Protein AF-A0A1I1XQP8-F1 (afdb_monomer_lite)

Foldseek 3Di:
DDPPDDPVNVVVVCVVVVVDDDPPDPPPDPDDDDDDDDDDPVRLVVLVVVCVVVVHDSVVSVVVVVVVVVVVVCVVPVPPDDPDDPDD

Organism: NCBI:txid32040

pLDDT: mean 83.36, std 15.64, range [39.25, 98.19]

Structure (mmCIF, N/CA/C/O backbone):
data_AF-A0A1I1XQP8-F1
#
_entry.id   AF-A0A1I1XQP8-F1
#
loop_
_atom_site.group_PDB
_atom_site.id
_atom_site.type_symbol
_atom_site.label_atom_id
_atom_site.label_alt_id
_atom_site.label_comp_id
_atom_site.label_asym_id
_atom_site.label_entity_id
_atom_site.label_seq_id
_atom_site.pdbx_PDB_ins_code
_atom_site.Cartn_x
_atom_site.Cartn_y
_atom_site.Cartn_z
_atom_site.occupancy
_atom_site.B_iso_or_equiv
_atom_site.auth_seq_id
_atom_site.auth_comp_id
_atom_site.auth_asym_id
_atom_site.auth_atom_id
_atom_site.pdbx_PDB_model_num
ATOM 1 N N . MET A 1 1 ? 44.168 -12.306 -42.172 1.00 39.25 1 MET A N 1
ATOM 2 C CA . MET A 1 1 ? 43.771 -11.518 -40.985 1.00 39.25 1 MET A CA 1
ATOM 3 C C . MET A 1 1 ? 42.365 -11.000 -41.243 1.00 39.25 1 MET A C 1
ATOM 5 O O . MET A 1 1 ? 42.209 -10.168 -42.125 1.00 39.25 1 MET A O 1
ATOM 9 N N . ALA A 1 2 ? 41.337 -11.565 -40.606 1.00 48.31 2 ALA A N 1
ATOM 10 C CA . ALA A 1 2 ? 39.958 -11.125 -40.818 1.00 48.31 2 ALA A CA 1
ATOM 11 C C . ALA A 1 2 ? 39.682 -9.912 -39.920 1.00 48.31 2 ALA A C 1
ATOM 13 O O . ALA A 1 2 ? 39.660 -10.031 -38.698 1.00 48.31 2 ALA A O 1
ATOM 14 N N . THR A 1 3 ? 39.523 -8.737 -40.523 1.00 55.28 3 THR A N 1
ATOM 15 C CA . THR A 1 3 ? 39.046 -7.525 -39.855 1.00 55.28 3 THR A CA 1
ATOM 16 C C . THR A 1 3 ? 37.589 -7.739 -39.451 1.00 55.28 3 THR A C 1
ATOM 18 O O . THR A 1 3 ? 36.673 -7.582 -40.255 1.00 55.28 3 THR A O 1
ATOM 21 N N . GLY A 1 4 ? 37.367 -8.156 -38.204 1.00 60.03 4 GLY A N 1
ATOM 22 C CA . GLY A 1 4 ? 36.025 -8.246 -37.638 1.00 60.03 4 GLY A CA 1
ATOM 23 C C . GLY A 1 4 ? 35.386 -6.861 -37.638 1.00 60.03 4 GLY A C 1
ATOM 24 O O . GLY A 1 4 ? 35.895 -5.943 -36.995 1.00 60.03 4 GLY A O 1
ATOM 25 N N . GLN A 1 5 ? 34.300 -6.685 -38.391 1.00 69.38 5 GLN A N 1
ATOM 26 C CA . GLN A 1 5 ? 33.524 -5.450 -38.342 1.00 69.38 5 GLN A CA 1
ATOM 27 C C . GLN A 1 5 ? 32.980 -5.272 -36.922 1.00 69.38 5 GLN A C 1
ATOM 29 O O . GLN A 1 5 ? 32.456 -6.215 -36.328 1.00 69.38 5 GLN A O 1
ATOM 34 N N . SER A 1 6 ? 33.125 -4.071 -36.359 1.00 86.31 6 SER A N 1
ATOM 35 C CA . SER A 1 6 ? 32.587 -3.782 -35.032 1.00 86.31 6 SER A CA 1
ATOM 36 C C . SER A 1 6 ? 31.067 -3.969 -35.027 1.00 86.31 6 SER A C 1
ATOM 38 O O . SER A 1 6 ? 30.395 -3.746 -36.036 1.00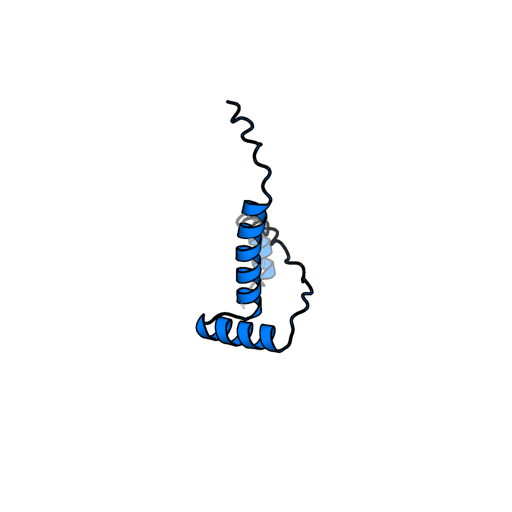 86.31 6 SER A O 1
ATOM 40 N N . PHE A 1 7 ? 30.501 -4.337 -33.876 1.00 84.00 7 PHE A N 1
ATOM 41 C CA . PHE A 1 7 ? 29.050 -4.481 -33.726 1.00 84.00 7 PHE A CA 1
ATOM 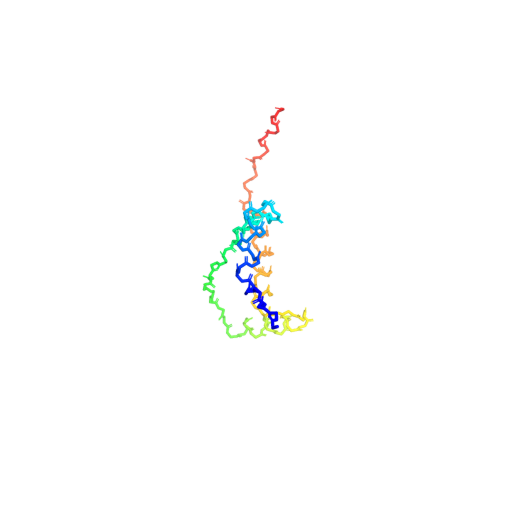42 C C . PHE A 1 7 ? 28.298 -3.217 -34.183 1.00 84.00 7 PHE A C 1
ATOM 44 O O . PHE A 1 7 ? 27.269 -3.306 -34.844 1.00 84.00 7 PHE A O 1
ATOM 51 N N . GLN A 1 8 ? 28.861 -2.029 -33.931 1.00 86.25 8 GLN A N 1
ATOM 52 C CA . GLN A 1 8 ? 28.307 -0.763 -34.418 1.00 86.25 8 GLN A CA 1
ATOM 53 C C . GLN A 1 8 ? 28.303 -0.656 -35.950 1.00 86.25 8 GLN A C 1
ATOM 55 O O . GLN A 1 8 ? 27.314 -0.190 -36.514 1.00 86.25 8 GLN A O 1
ATOM 60 N N . ALA A 1 9 ? 29.365 -1.103 -36.629 1.00 86.88 9 ALA A N 1
ATOM 61 C CA . ALA A 1 9 ? 29.426 -1.112 -38.091 1.00 86.88 9 ALA A CA 1
ATOM 62 C C . ALA A 1 9 ? 28.375 -2.060 -38.689 1.00 86.88 9 ALA A C 1
ATOM 64 O O . ALA A 1 9 ? 27.689 -1.696 -39.645 1.00 86.88 9 ALA A O 1
ATOM 65 N N . LEU A 1 10 ? 28.178 -3.225 -38.067 1.00 87.12 10 LEU A N 1
ATOM 66 C CA . LEU A 1 10 ? 27.146 -4.183 -38.461 1.00 87.12 10 LEU A CA 1
ATOM 67 C C . LEU A 1 10 ? 25.733 -3.612 -38.264 1.00 87.12 10 LEU A C 1
ATOM 69 O O . LEU A 1 10 ? 24.896 -3.707 -39.161 1.00 87.12 10 LEU A O 1
ATOM 73 N N . VAL A 1 11 ? 25.461 -2.979 -37.119 1.00 86.62 11 VAL A N 1
ATOM 74 C CA . VAL A 1 11 ? 24.163 -2.344 -36.834 1.00 86.62 11 VAL A CA 1
ATOM 75 C C . VAL A 1 11 ? 23.894 -1.186 -37.799 1.00 86.62 11 VAL A C 1
ATOM 77 O O . VAL A 1 11 ? 22.782 -1.060 -38.306 1.00 86.62 11 VAL A O 1
ATOM 80 N N . ALA A 1 12 ? 24.902 -0.367 -38.112 1.00 84.88 12 ALA A N 1
ATOM 81 C CA . ALA A 1 12 ? 24.764 0.733 -39.064 1.00 84.88 12 ALA A CA 1
ATOM 82 C C . ALA A 1 12 ? 24.478 0.236 -40.492 1.00 84.88 12 ALA A C 1
ATOM 84 O O . ALA A 1 12 ? 23.614 0.795 -41.171 1.00 84.88 12 ALA A O 1
ATOM 85 N N . ALA A 1 13 ? 25.158 -0.827 -40.932 1.00 87.00 13 ALA A N 1
ATOM 86 C CA . ALA A 1 13 ? 24.915 -1.455 -42.228 1.00 87.00 13 ALA A CA 1
ATOM 87 C C . ALA A 1 13 ? 23.494 -2.036 -42.319 1.00 87.00 13 ALA A C 1
ATOM 89 O O . ALA A 1 13 ? 22.781 -1.762 -43.283 1.00 87.00 13 ALA A O 1
ATOM 90 N N . ASN A 1 14 ? 23.042 -2.753 -41.286 1.00 87.12 14 ASN A N 1
ATOM 91 C CA . ASN A 1 14 ? 21.695 -3.329 -41.253 1.00 87.12 14 ASN A CA 1
ATOM 92 C C . ASN A 1 14 ? 20.593 -2.265 -41.148 1.00 87.12 14 ASN A C 1
ATOM 94 O O . ASN A 1 14 ? 19.541 -2.419 -41.764 1.00 87.12 14 ASN A O 1
ATOM 98 N N . ARG A 1 15 ? 20.845 -1.149 -40.448 1.00 83.50 15 ARG A N 1
ATOM 99 C CA . ARG A 1 15 ? 19.923 -0.003 -40.423 1.00 83.50 15 ARG A CA 1
ATOM 100 C C . ARG A 1 15 ? 19.771 0.632 -41.807 1.00 83.50 15 ARG A C 1
ATOM 102 O O . ARG A 1 15 ? 18.659 0.953 -42.199 1.00 83.50 15 ARG A O 1
ATOM 109 N N . ARG A 1 16 ? 20.874 0.794 -42.553 1.00 83.38 16 ARG A N 1
ATOM 110 C CA . ARG A 1 16 ? 20.855 1.321 -43.935 1.00 83.38 16 ARG A CA 1
ATOM 111 C C . ARG A 1 16 ? 20.164 0.377 -44.915 1.00 83.38 16 ARG A C 1
ATOM 113 O O . ARG A 1 16 ? 19.515 0.851 -45.836 1.00 83.38 16 ARG A O 1
ATOM 120 N N . ALA A 1 17 ? 20.300 -0.930 -44.706 1.00 87.06 17 ALA A N 1
ATOM 121 C CA . ALA A 1 17 ? 19.634 -1.952 -45.507 1.00 87.06 17 ALA A CA 1
ATOM 122 C C . ALA A 1 17 ? 18.126 -2.078 -45.212 1.00 87.06 17 ALA A C 1
ATOM 124 O O . ALA A 1 17 ? 17.451 -2.846 -45.885 1.00 87.06 17 ALA A O 1
ATOM 125 N N . GLY A 1 18 ? 17.594 -1.352 -44.218 1.00 82.25 18 GLY A N 1
ATOM 126 C CA . GLY A 1 18 ? 16.184 -1.440 -43.827 1.00 82.25 18 GLY A CA 1
ATOM 127 C C . GLY A 1 18 ? 15.825 -2.721 -43.068 1.00 82.25 18 GLY A C 1
ATOM 128 O O . GLY A 1 18 ? 14.652 -2.988 -42.853 1.00 82.25 18 GLY A O 1
ATOM 129 N N . ASN A 1 19 ? 16.820 -3.496 -42.627 1.00 84.50 19 ASN A N 1
ATOM 130 C CA . ASN A 1 19 ? 16.623 -4.773 -41.930 1.00 84.50 19 ASN A CA 1
ATOM 131 C C . ASN A 1 19 ? 16.350 -4.608 -40.425 1.00 84.50 19 ASN A C 1
ATOM 133 O O . ASN A 1 19 ? 16.210 -5.600 -39.712 1.00 84.50 19 ASN A O 1
ATOM 137 N N . LEU A 1 20 ? 16.364 -3.373 -39.914 1.00 81.62 20 LEU A N 1
ATOM 138 C CA . LEU A 1 20 ? 16.096 -3.076 -38.511 1.00 81.62 20 LEU A CA 1
ATOM 139 C C . LEU A 1 20 ? 14.772 -2.334 -38.399 1.00 81.62 20 LEU A C 1
ATOM 141 O O . LEU A 1 20 ? 14.656 -1.201 -38.866 1.00 81.62 20 LEU A O 1
ATOM 145 N N . GLU A 1 21 ? 13.820 -2.966 -37.723 1.00 79.62 21 GLU A N 1
ATOM 146 C CA . GLU A 1 21 ? 12.574 -2.328 -37.316 1.00 79.62 21 GLU A CA 1
ATOM 147 C C . GLU A 1 21 ? 12.864 -1.080 -36.462 1.00 79.62 21 GLU A C 1
ATOM 149 O O . GLU A 1 21 ? 13.809 -1.077 -35.654 1.00 79.62 21 GLU A O 1
ATOM 154 N N . PRO A 1 22 ? 12.073 -0.002 -36.615 1.00 72.75 22 PRO A N 1
ATOM 155 C CA . PRO A 1 22 ? 12.154 1.131 -35.713 1.00 72.75 22 PRO A CA 1
ATOM 156 C C . PRO A 1 22 ? 11.898 0.659 -34.273 1.00 72.75 22 PRO A C 1
ATOM 158 O O . PRO A 1 22 ? 11.093 -0.248 -34.047 1.00 72.75 22 PRO A O 1
ATOM 161 N N . PRO A 1 23 ? 12.584 1.249 -33.277 1.00 71.56 23 PRO A N 1
ATOM 162 C CA . PRO A 1 23 ? 12.362 0.877 -31.890 1.00 71.56 23 PRO A CA 1
ATOM 163 C C . PRO A 1 23 ? 10.885 1.084 -31.561 1.00 71.56 23 PRO A C 1
ATOM 165 O O . PRO A 1 23 ? 10.354 2.179 -31.756 1.00 71.56 23 PRO A O 1
ATOM 168 N N . ALA A 1 24 ? 10.232 0.023 -31.080 1.00 76.50 24 ALA A N 1
ATOM 169 C CA . ALA A 1 24 ? 8.854 0.098 -30.624 1.00 76.50 24 ALA A CA 1
ATOM 170 C C . ALA A 1 24 ? 8.713 1.275 -29.651 1.00 76.50 24 ALA A C 1
ATOM 172 O O . ALA A 1 24 ? 9.540 1.446 -28.746 1.00 76.50 24 ALA A O 1
ATOM 173 N N . ALA A 1 25 ? 7.688 2.103 -29.869 1.00 73.50 25 ALA A N 1
ATOM 174 C CA . ALA A 1 25 ? 7.388 3.215 -28.984 1.00 73.50 25 ALA A CA 1
ATOM 175 C C . ALA A 1 25 ? 7.262 2.671 -27.557 1.00 73.50 25 ALA A C 1
ATOM 177 O O . ALA A 1 25 ? 6.455 1.781 -27.291 1.00 73.50 25 ALA A O 1
ATOM 178 N N . GLN A 1 26 ? 8.103 3.166 -26.650 1.00 70.06 26 GLN A N 1
ATOM 179 C CA . GLN A 1 26 ? 8.020 2.774 -25.252 1.00 70.06 26 GLN A CA 1
ATOM 180 C C . GLN A 1 26 ? 6.671 3.251 -24.719 1.00 70.06 26 GLN A C 1
ATOM 182 O O . GLN A 1 26 ? 6.411 4.455 -24.682 1.00 70.06 26 GLN A O 1
ATOM 187 N N . GLU A 1 27 ? 5.808 2.313 -24.320 1.00 69.00 27 GLU A N 1
ATOM 188 C CA . GLU A 1 27 ? 4.584 2.652 -23.603 1.00 69.00 27 GLU A CA 1
ATOM 189 C C . GLU A 1 27 ? 4.945 3.542 -22.414 1.00 69.00 27 GLU A C 1
ATOM 191 O O . GLU A 1 27 ? 5.797 3.193 -21.587 1.00 69.00 27 GLU A O 1
ATOM 196 N N . GLN A 1 28 ? 4.303 4.708 -22.337 1.00 70.44 28 GLN A N 1
ATOM 197 C CA . GLN A 1 28 ? 4.448 5.605 -21.200 1.00 70.44 28 GLN A CA 1
ATOM 198 C C . GLN A 1 28 ? 3.888 4.900 -19.968 1.00 70.44 28 GLN A C 1
ATOM 200 O O . GLN A 1 28 ? 2.685 4.913 -19.698 1.00 70.44 28 GLN A O 1
ATOM 205 N N . ARG A 1 29 ? 4.771 4.248 -19.211 1.00 73.31 29 ARG A N 1
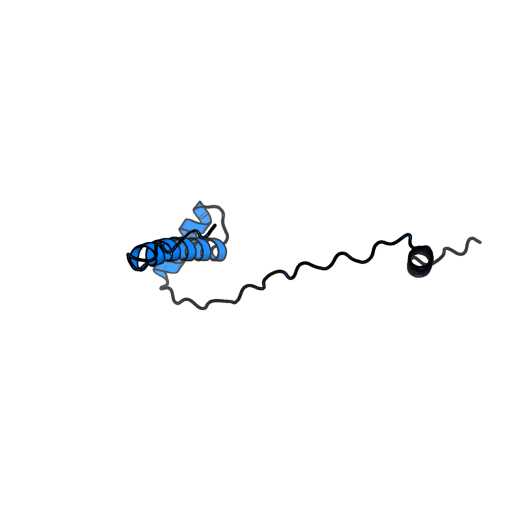ATOM 206 C CA . ARG A 1 29 ? 4.417 3.665 -17.922 1.00 73.31 29 ARG A CA 1
ATOM 207 C C . ARG A 1 29 ? 3.939 4.802 -17.031 1.00 73.31 29 ARG A C 1
ATOM 209 O O . ARG A 1 29 ? 4.693 5.730 -16.755 1.00 73.31 29 ARG A O 1
ATOM 216 N N . LYS A 1 30 ? 2.683 4.738 -16.585 1.00 79.12 30 LYS A N 1
ATOM 217 C CA . LYS A 1 30 ? 2.153 5.696 -15.611 1.00 79.12 30 LYS A CA 1
ATOM 218 C C . LYS A 1 30 ? 3.000 5.630 -14.343 1.00 79.12 30 LYS A C 1
ATOM 220 O O . LYS A 1 30 ? 2.962 4.637 -13.618 1.00 79.12 30 LYS A O 1
ATOM 225 N N . THR A 1 31 ? 3.748 6.694 -14.081 1.00 85.19 31 THR A N 1
ATOM 226 C CA . THR A 1 31 ? 4.515 6.843 -12.847 1.00 85.19 31 THR A CA 1
ATOM 227 C C . THR A 1 31 ? 3.552 7.008 -11.677 1.00 85.19 31 THR A C 1
ATOM 229 O O . THR A 1 31 ? 2.672 7.869 -11.700 1.00 85.19 31 THR A O 1
ATOM 232 N N . MET A 1 32 ? 3.696 6.167 -10.655 1.00 87.31 32 MET A N 1
ATOM 233 C CA . MET A 1 32 ? 2.917 6.293 -9.425 1.00 87.31 32 MET A CA 1
ATOM 234 C C . MET A 1 32 ? 3.466 7.439 -8.570 1.00 87.31 32 MET A C 1
ATOM 236 O O . MET A 1 32 ? 4.677 7.570 -8.411 1.00 87.31 32 MET A O 1
ATOM 240 N N . ILE A 1 33 ? 2.569 8.248 -8.005 1.00 90.56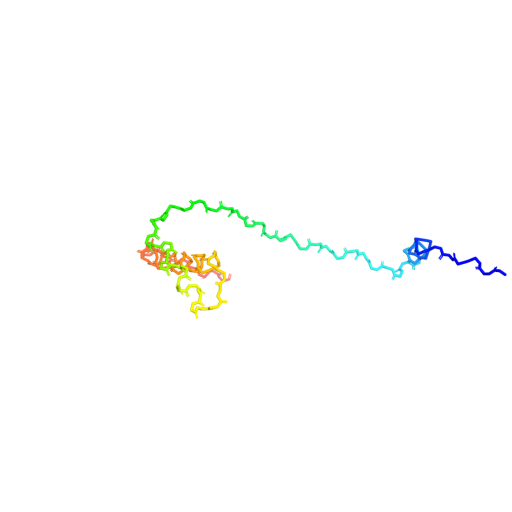 33 ILE A N 1
ATOM 241 C CA . ILE A 1 33 ?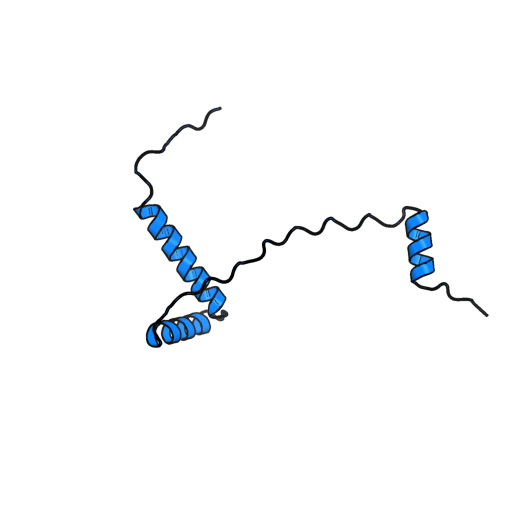 2.918 9.324 -7.070 1.00 90.56 33 ILE A CA 1
ATOM 242 C C . ILE A 1 33 ? 2.893 8.761 -5.647 1.00 90.56 33 ILE A C 1
ATOM 244 O O . ILE A 1 33 ? 1.977 8.018 -5.286 1.00 90.56 33 ILE A O 1
ATOM 248 N N . LEU A 1 34 ? 3.895 9.113 -4.839 1.00 89.12 34 LEU A N 1
ATOM 249 C CA . LEU A 1 34 ? 3.937 8.753 -3.425 1.00 89.12 34 LEU A CA 1
ATOM 250 C C . LEU A 1 34 ? 2.815 9.476 -2.668 1.00 89.12 34 LEU A C 1
ATOM 252 O O . LEU A 1 34 ? 2.749 10.703 -2.671 1.00 89.12 34 LEU A O 1
ATOM 256 N N . ALA A 1 35 ? 1.968 8.713 -1.982 1.00 84.56 35 ALA A N 1
ATOM 257 C CA . ALA A 1 35 ? 0.978 9.249 -1.058 1.00 84.56 35 ALA A CA 1
ATOM 258 C C . ALA A 1 35 ? 1.493 9.113 0.382 1.00 84.56 35 ALA A C 1
ATOM 260 O O . ALA A 1 35 ? 1.785 8.006 0.835 1.00 84.56 35 ALA A O 1
ATOM 261 N N . GLY A 1 36 ? 1.604 10.230 1.104 1.00 86.81 36 GLY A N 1
ATOM 262 C CA . GLY A 1 36 ? 1.898 10.222 2.536 1.00 86.81 36 GLY A CA 1
ATOM 263 C C . GLY A 1 36 ? 0.623 9.968 3.339 1.00 86.81 36 GLY A C 1
ATOM 264 O O . GLY A 1 36 ? -0.274 10.806 3.336 1.00 86.81 36 GLY A O 1
ATOM 265 N N . MET A 1 37 ? 0.542 8.830 4.027 1.00 89.62 37 MET A N 1
ATOM 266 C CA . MET A 1 37 ? -0.548 8.495 4.949 1.00 89.62 37 MET A CA 1
ATOM 267 C C . MET A 1 37 ? -0.011 8.461 6.381 1.00 89.62 37 MET A C 1
ATOM 269 O O . MET A 1 37 ? 1.101 7.986 6.612 1.00 89.62 37 MET A O 1
ATOM 273 N N . ARG A 1 38 ? -0.794 8.964 7.341 1.00 93.56 38 ARG A N 1
ATOM 274 C CA . ARG A 1 38 ? -0.499 8.805 8.768 1.00 93.56 38 ARG A CA 1
ATOM 275 C C . ARG A 1 38 ? -1.259 7.600 9.298 1.00 93.56 38 ARG A C 1
ATOM 277 O O . ARG A 1 38 ? -2.474 7.550 9.159 1.00 93.56 38 ARG A O 1
ATOM 284 N N . LEU A 1 39 ? -0.522 6.678 9.899 1.00 93.75 39 LEU A N 1
ATOM 285 C CA . LEU A 1 39 ? -1.032 5.510 10.601 1.00 93.75 39 LEU A CA 1
ATOM 286 C C . LEU A 1 39 ? -0.363 5.483 11.974 1.00 93.75 39 LEU A C 1
ATOM 288 O O . LEU A 1 39 ? 0.811 5.842 12.107 1.00 93.75 39 LEU A O 1
ATOM 292 N N . SER A 1 40 ? -1.116 5.096 12.992 1.00 97.31 40 SER A N 1
ATOM 293 C CA . SER A 1 40 ? -0.569 4.765 14.300 1.00 97.31 40 SER A CA 1
ATOM 294 C C . SER A 1 40 ? 0.348 3.542 14.206 1.00 97.31 40 SER A C 1
ATOM 296 O O . SER A 1 40 ? 0.330 2.781 13.234 1.00 97.31 40 SER A O 1
ATOM 298 N N . GLN A 1 41 ? 1.159 3.338 15.243 1.00 97.31 41 GLN A N 1
ATOM 299 C CA . GLN A 1 41 ? 2.055 2.187 15.304 1.00 97.31 41 GLN A CA 1
ATOM 300 C C . GLN A 1 41 ? 1.276 0.862 15.267 1.00 97.31 41 GLN A C 1
ATOM 302 O O . GLN A 1 41 ? 1.642 -0.035 14.515 1.00 97.31 41 GLN A O 1
ATOM 307 N N . ALA A 1 42 ? 0.164 0.777 16.006 1.00 98.19 42 ALA A N 1
ATOM 308 C CA . ALA A 1 42 ? -0.680 -0.414 16.048 1.00 98.19 42 ALA A CA 1
ATOM 309 C C . ALA A 1 42 ? -1.273 -0.754 14.670 1.00 98.19 42 ALA A C 1
ATOM 311 O O . ALA A 1 42 ? -1.166 -1.894 14.229 1.00 98.19 42 ALA A O 1
ATOM 312 N N . GLU A 1 43 ? -1.811 0.240 13.955 1.00 96.88 43 GLU A N 1
ATOM 313 C CA . GLU A 1 43 ? -2.355 0.047 12.600 1.00 96.88 43 GLU A CA 1
ATOM 314 C C . GLU A 1 43 ? -1.271 -0.416 11.613 1.00 96.88 43 GLU A C 1
ATOM 316 O O . GLU A 1 43 ? -1.511 -1.281 10.769 1.00 96.88 43 GLU A O 1
ATOM 321 N N . MET A 1 44 ? -0.055 0.131 11.720 1.00 97.12 44 MET A N 1
ATOM 322 C CA . MET A 1 44 ? 1.070 -0.296 10.885 1.00 97.12 44 MET A CA 1
ATOM 323 C C . MET A 1 44 ? 1.518 -1.728 11.177 1.00 97.12 44 MET A C 1
ATOM 325 O O . MET A 1 44 ? 1.859 -2.454 10.241 1.00 97.12 44 MET A O 1
ATOM 329 N N . ASP A 1 45 ? 1.545 -2.133 12.444 1.00 98.19 45 ASP A N 1
ATOM 330 C CA . ASP A 1 45 ? 1.945 -3.486 12.833 1.00 98.19 45 ASP A CA 1
ATOM 331 C C . ASP A 1 45 ? 0.896 -4.518 12.408 1.00 98.19 45 ASP A C 1
ATOM 333 O O . ASP A 1 45 ? 1.250 -5.559 11.850 1.00 98.19 45 ASP A O 1
ATOM 337 N N . GLU A 1 46 ? -0.388 -4.186 12.543 1.00 97.81 46 GLU A N 1
ATOM 338 C CA . GLU A 1 46 ? -1.487 -5.004 12.029 1.00 97.81 46 GLU A CA 1
ATOM 339 C C . GLU A 1 46 ? -1.404 -5.154 10.502 1.00 97.81 46 GLU A C 1
ATOM 341 O O . GLU A 1 46 ? -1.422 -6.269 9.973 1.00 97.81 46 GLU A O 1
ATOM 346 N N . ALA A 1 47 ? -1.211 -4.048 9.774 1.00 96.44 47 ALA A N 1
ATOM 347 C CA . ALA A 1 47 ? -1.069 -4.076 8.321 1.00 96.44 47 ALA A CA 1
ATOM 348 C C . ALA A 1 47 ? 0.140 -4.906 7.862 1.00 96.44 47 ALA A C 1
ATOM 350 O O . ALA A 1 47 ? 0.077 -5.572 6.827 1.00 96.44 47 ALA A O 1
ATOM 351 N N . ARG A 1 48 ? 1.248 -4.893 8.614 1.00 97.69 48 ARG A N 1
ATOM 352 C CA . ARG A 1 48 ? 2.423 -5.734 8.335 1.00 97.69 48 ARG A CA 1
ATOM 353 C C . ARG A 1 48 ? 2.128 -7.211 8.563 1.00 97.69 48 ARG A C 1
ATOM 355 O O . ARG A 1 48 ? 2.497 -8.015 7.710 1.00 97.69 48 ARG A O 1
ATOM 362 N N . ALA A 1 49 ? 1.465 -7.555 9.666 1.00 98.12 49 ALA A N 1
ATOM 363 C CA . ALA A 1 49 ? 1.091 -8.932 9.972 1.00 98.12 49 ALA A CA 1
ATOM 364 C C . ALA A 1 49 ? 0.153 -9.508 8.899 1.00 98.12 49 ALA A C 1
ATOM 366 O O . ALA A 1 49 ? 0.406 -10.595 8.381 1.00 98.12 49 ALA A O 1
ATOM 367 N N . MET A 1 50 ? -0.865 -8.744 8.491 1.00 97.81 50 MET A N 1
ATOM 368 C CA . MET A 1 50 ? -1.781 -9.145 7.419 1.00 97.81 50 MET A CA 1
ATOM 369 C C . MET A 1 50 ? -1.076 -9.258 6.063 1.00 97.81 50 MET A C 1
ATOM 371 O O . MET A 1 50 ? -1.260 -10.240 5.350 1.00 97.81 50 MET A O 1
ATOM 375 N N . ALA A 1 51 ? -0.214 -8.298 5.714 1.00 97.75 51 ALA A N 1
ATOM 376 C CA . ALA A 1 51 ? 0.549 -8.364 4.470 1.00 97.75 51 ALA A CA 1
ATOM 377 C C . ALA A 1 51 ? 1.476 -9.591 4.415 1.00 97.75 51 ALA A C 1
ATOM 379 O O . ALA A 1 51 ? 1.618 -10.199 3.355 1.00 97.75 51 ALA A O 1
ATOM 380 N N . ALA A 1 52 ? 2.088 -9.958 5.547 1.00 97.56 52 ALA A N 1
ATOM 381 C CA . ALA A 1 52 ? 2.923 -11.148 5.657 1.00 97.56 52 ALA A CA 1
ATOM 382 C C . ALA A 1 52 ? 2.107 -12.438 5.498 1.00 97.56 52 ALA A C 1
ATOM 384 O O . ALA A 1 52 ? 2.548 -13.335 4.784 1.00 97.56 52 ALA A O 1
ATOM 385 N N . ALA A 1 53 ? 0.913 -12.509 6.098 1.00 97.12 53 ALA A N 1
ATOM 386 C CA . ALA A 1 53 ? -0.002 -13.639 5.930 1.00 97.12 53 ALA A CA 1
ATOM 387 C C . ALA A 1 53 ? -0.449 -13.826 4.466 1.00 97.12 53 ALA A C 1
ATOM 389 O O . ALA A 1 53 ? -0.609 -14.954 4.012 1.00 97.12 53 ALA A O 1
ATOM 390 N N . ASP A 1 54 ? -0.577 -12.726 3.718 1.00 93.88 54 ASP A N 1
ATOM 391 C CA . ASP A 1 54 ? -0.913 -12.715 2.289 1.00 93.88 54 ASP A CA 1
ATOM 392 C C . ASP A 1 54 ? 0.302 -12.900 1.352 1.00 93.88 54 ASP A C 1
ATOM 394 O O . ASP A 1 54 ? 0.143 -12.815 0.130 1.00 93.88 54 ASP A O 1
ATOM 398 N N . GLU A 1 55 ? 1.513 -13.080 1.898 1.00 95.88 55 GLU A N 1
ATOM 399 C CA . GLU A 1 55 ? 2.790 -13.149 1.166 1.00 95.88 55 GLU A CA 1
ATOM 400 C C . GLU A 1 55 ? 3.038 -11.933 0.246 1.00 95.88 55 GLU A C 1
ATOM 402 O O . GLU A 1 55 ? 3.542 -12.039 -0.878 1.00 95.88 55 GLU A O 1
ATOM 407 N N . ARG A 1 56 ? 2.668 -10.729 0.707 1.00 94.31 56 ARG A N 1
ATOM 408 C CA . ARG A 1 56 ? 2.738 -9.484 -0.079 1.00 94.31 56 ARG A CA 1
ATOM 409 C C . ARG A 1 56 ? 3.594 -8.408 0.586 1.00 94.31 56 ARG A C 1
ATOM 411 O O . ARG A 1 56 ? 3.602 -8.269 1.806 1.00 94.31 56 ARG A O 1
ATOM 418 N N . PRO A 1 57 ? 4.232 -7.528 -0.209 1.00 96.31 57 PRO A N 1
ATOM 419 C CA . PRO A 1 57 ? 4.828 -6.312 0.330 1.00 96.31 57 PRO A CA 1
ATOM 420 C C . PRO A 1 57 ? 3.772 -5.432 1.009 1.00 96.31 57 PRO A C 1
ATOM 422 O O . PRO A 1 57 ? 2.719 -5.161 0.424 1.00 96.31 57 PRO A O 1
ATOM 425 N N . THR A 1 58 ? 4.084 -4.907 2.197 1.00 95.38 58 THR A N 1
ATOM 426 C CA . THR A 1 58 ? 3.162 -4.077 2.995 1.00 95.38 58 THR A CA 1
ATOM 427 C C . THR A 1 58 ? 2.605 -2.889 2.209 1.00 95.38 58 THR A C 1
ATOM 429 O O . THR A 1 58 ? 1.416 -2.605 2.289 1.00 95.38 58 THR A O 1
ATOM 432 N N . ALA A 1 59 ? 3.417 -2.228 1.377 1.00 92.81 59 ALA A N 1
ATOM 433 C CA . ALA A 1 59 ? 2.952 -1.118 0.540 1.00 92.81 59 ALA A CA 1
ATOM 434 C C . ALA A 1 59 ? 1.871 -1.543 -0.475 1.00 92.81 59 ALA A C 1
ATOM 436 O O . ALA A 1 59 ? 0.892 -0.826 -0.688 1.00 92.81 59 ALA A O 1
ATOM 437 N N . ASN A 1 60 ? 2.015 -2.729 -1.077 1.00 94.00 60 ASN A N 1
ATOM 438 C CA . ASN A 1 60 ? 1.029 -3.267 -2.016 1.00 94.00 60 ASN A CA 1
ATOM 439 C C . ASN A 1 60 ? -0.257 -3.674 -1.294 1.00 94.00 60 ASN A C 1
ATOM 441 O O . ASN A 1 60 ? -1.348 -3.445 -1.818 1.00 94.00 60 ASN A O 1
ATOM 445 N N . PHE A 1 61 ? -0.127 -4.243 -0.093 1.00 95.81 61 PHE A N 1
ATOM 446 C CA . PHE A 1 61 ? -1.260 -4.562 0.770 1.00 95.81 61 PHE A CA 1
ATOM 447 C C . PHE A 1 61 ? -2.038 -3.295 1.160 1.00 95.81 61 PHE A C 1
ATOM 449 O O . PHE A 1 61 ? -3.232 -3.204 0.885 1.00 95.81 61 PHE A O 1
ATOM 456 N N . LEU A 1 62 ? -1.361 -2.266 1.678 1.00 95.06 62 LEU A N 1
ATOM 457 C CA . LEU A 1 62 ? -1.982 -0.988 2.045 1.00 95.06 62 LEU A CA 1
ATOM 458 C C . LEU A 1 62 ? -2.686 -0.325 0.857 1.00 95.06 62 LEU A C 1
ATOM 460 O O . LEU A 1 62 ? -3.814 0.150 0.984 1.00 95.06 62 LEU A O 1
ATOM 464 N N . ARG A 1 63 ? -2.070 -0.348 -0.333 1.00 94.38 63 ARG A N 1
ATOM 465 C CA . ARG A 1 63 ? -2.718 0.147 -1.554 1.00 94.38 63 ARG A CA 1
ATOM 466 C C . ARG A 1 63 ? -3.985 -0.640 -1.888 1.00 94.38 63 ARG A C 1
ATOM 468 O O . ARG A 1 63 ? -4.970 -0.036 -2.306 1.00 94.38 63 ARG A O 1
ATOM 475 N N . ARG A 1 64 ? -3.977 -1.966 -1.727 1.00 95.19 64 ARG A N 1
ATOM 476 C CA . ARG A 1 64 ? -5.166 -2.804 -1.941 1.00 95.19 64 ARG A CA 1
ATOM 477 C C . ARG A 1 64 ? -6.279 -2.420 -0.968 1.00 95.19 64 ARG A C 1
ATOM 479 O O . ARG A 1 64 ? -7.395 -2.196 -1.420 1.00 95.19 64 ARG A O 1
ATOM 486 N N . VAL A 1 65 ? -5.970 -2.288 0.321 1.00 95.25 65 VAL A N 1
ATOM 487 C CA . VAL A 1 65 ? -6.932 -1.857 1.350 1.00 95.25 65 VAL A CA 1
ATOM 488 C C . VAL A 1 65 ? -7.518 -0.486 1.016 1.00 95.25 65 VAL A C 1
ATOM 490 O O . VAL A 1 65 ? -8.738 -0.341 0.996 1.00 95.25 65 VAL A O 1
ATOM 493 N N . TYR A 1 66 ? -6.678 0.482 0.636 1.00 94.56 66 TYR A N 1
ATOM 494 C CA . TYR A 1 66 ? -7.137 1.791 0.166 1.00 94.56 66 TYR A CA 1
ATOM 495 C C . TYR A 1 66 ? -8.113 1.681 -1.015 1.00 94.56 66 TYR A C 1
ATOM 497 O O . TYR A 1 66 ? -9.165 2.311 -0.999 1.00 94.56 66 TYR A O 1
ATOM 505 N N . LEU A 1 67 ? -7.796 0.874 -2.035 1.00 95.62 67 LEU A N 1
ATOM 506 C CA . LEU A 1 67 ? -8.661 0.713 -3.209 1.00 95.62 67 LEU A CA 1
ATOM 507 C C . LEU A 1 67 ? -9.998 0.045 -2.866 1.00 95.62 67 LEU A C 1
ATOM 509 O O . LEU A 1 67 ? -11.020 0.422 -3.436 1.00 95.62 67 LEU A O 1
ATOM 513 N N . MET A 1 68 ? -9.999 -0.912 -1.934 1.00 96.00 68 MET A N 1
ATOM 514 C CA . MET A 1 68 ? -11.231 -1.529 -1.438 1.00 96.00 68 MET A CA 1
ATOM 515 C C . MET A 1 68 ? -12.098 -0.500 -0.706 1.00 96.00 68 MET A C 1
ATOM 517 O O . MET A 1 68 ? -13.265 -0.336 -1.053 1.00 96.00 68 MET A O 1
ATOM 521 N N . GLY A 1 69 ? -11.521 0.254 0.235 1.00 95.25 69 GLY A N 1
ATOM 522 C CA . GLY A 1 69 ? -12.239 1.313 0.951 1.00 95.25 69 GLY A CA 1
ATOM 523 C C . GLY A 1 69 ? -12.743 2.421 0.023 1.00 95.25 69 GLY A C 1
ATOM 524 O O . GLY A 1 69 ? -13.866 2.889 0.171 1.00 95.25 69 GLY A O 1
ATOM 525 N N . LEU A 1 70 ? -11.961 2.791 -0.995 1.00 95.38 70 LEU A N 1
ATOM 526 C CA . LEU A 1 70 ? -12.365 3.776 -1.998 1.00 95.38 70 LEU A CA 1
ATOM 527 C C . LEU A 1 70 ? -13.577 3.309 -2.814 1.00 95.38 70 LEU A C 1
ATOM 529 O O . LEU A 1 70 ? -14.434 4.126 -3.144 1.00 95.38 70 LEU A O 1
ATOM 533 N N . ALA A 1 71 ? -13.652 2.021 -3.159 1.00 94.88 71 ALA A N 1
ATOM 534 C CA . ALA A 1 71 ? -14.801 1.467 -3.870 1.00 94.88 71 ALA A CA 1
ATOM 535 C C . ALA A 1 71 ? -16.076 1.538 -3.015 1.00 94.88 71 ALA A C 1
ATOM 537 O O . ALA A 1 71 ? -17.116 1.957 -3.518 1.00 94.88 71 ALA A O 1
ATOM 538 N N . VAL A 1 72 ? -15.970 1.204 -1.724 1.00 95.81 72 VAL A N 1
ATOM 539 C CA . VAL A 1 72 ? -17.078 1.314 -0.760 1.00 95.81 72 VAL A CA 1
ATOM 540 C C . VAL A 1 72 ? -17.515 2.770 -0.601 1.00 95.81 72 VAL A C 1
ATOM 542 O O . VAL A 1 72 ? -18.680 3.082 -0.819 1.00 95.81 72 VAL A O 1
ATOM 545 N N . TYR A 1 73 ? -16.570 3.678 -0.346 1.00 95.19 73 TYR A N 1
ATOM 546 C CA . TYR A 1 73 ? -16.851 5.107 -0.205 1.00 95.19 73 TYR A CA 1
ATOM 547 C C . TYR A 1 73 ? -17.578 5.674 -1.430 1.00 95.19 73 TYR A C 1
ATOM 549 O O . TYR A 1 73 ? -18.562 6.398 -1.297 1.00 95.19 73 TYR A O 1
ATOM 557 N N . ARG A 1 74 ? -17.123 5.317 -2.639 1.00 95.06 74 ARG A N 1
ATOM 558 C CA . ARG A 1 74 ? -17.777 5.727 -3.889 1.00 95.06 74 ARG A CA 1
ATOM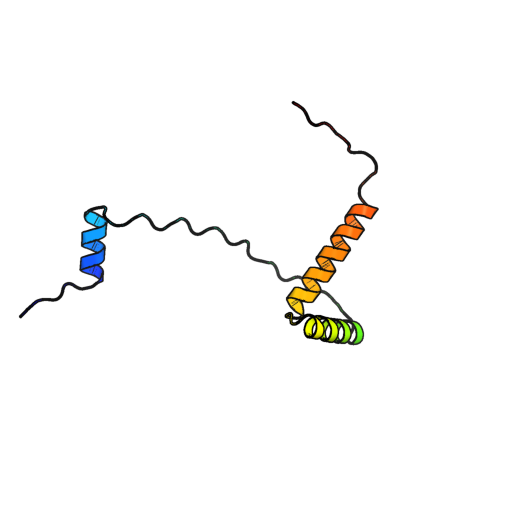 559 C C . ARG A 1 74 ? -19.196 5.191 -3.997 1.00 95.06 74 ARG A C 1
ATOM 561 O O . ARG A 1 74 ? -20.057 5.944 -4.419 1.00 95.06 74 ARG A O 1
ATOM 568 N N . ALA A 1 75 ? -19.437 3.936 -3.625 1.00 93.38 75 ALA A N 1
ATOM 569 C CA . ALA A 1 75 ? -20.777 3.359 -3.663 1.00 93.38 75 ALA A CA 1
ATOM 570 C C . ALA A 1 75 ? -21.740 4.081 -2.704 1.00 93.38 75 ALA A C 1
ATOM 572 O O . ALA A 1 75 ? -22.888 4.321 -3.062 1.00 93.38 75 ALA A O 1
ATOM 573 N N . GLU A 1 76 ? -21.262 4.476 -1.524 1.00 92.94 76 GLU A N 1
ATOM 574 C CA . GLU A 1 76 ? -22.047 5.224 -0.532 1.00 92.94 76 GLU A CA 1
ATOM 575 C C . GLU A 1 76 ? -22.332 6.672 -0.954 1.00 92.94 76 GLU A C 1
ATOM 577 O O . GLU A 1 76 ? -23.372 7.228 -0.611 1.00 92.94 76 GLU A O 1
ATOM 582 N N . HIS A 1 77 ? -21.405 7.287 -1.693 1.00 89.81 77 HIS A N 1
ATOM 583 C CA . HIS A 1 77 ? -21.460 8.702 -2.073 1.00 89.81 77 HIS A CA 1
ATOM 584 C C . HIS A 1 77 ? -21.820 8.917 -3.546 1.00 89.81 77 HIS A C 1
ATOM 586 O O . HIS A 1 77 ? -21.772 10.048 -4.033 1.00 89.81 77 HIS A O 1
ATOM 592 N N . GLN A 1 78 ? -22.178 7.857 -4.273 1.00 77.31 78 GLN A N 1
ATOM 593 C CA . GLN A 1 78 ? -22.720 7.980 -5.617 1.00 77.31 78 GLN A CA 1
ATOM 594 C C . GLN A 1 78 ? -24.115 8.611 -5.485 1.00 77.31 78 GLN A C 1
ATOM 596 O O . GLN A 1 78 ? -24.994 7.998 -4.874 1.00 77.31 78 GLN A O 1
ATOM 601 N N . PRO A 1 79 ? -24.355 9.824 -6.019 1.00 63.47 79 PRO A N 1
ATOM 602 C CA . PRO A 1 79 ? -25.686 10.405 -5.979 1.00 63.47 79 PRO A CA 1
ATOM 603 C C . PRO A 1 79 ? -26.657 9.452 -6.679 1.00 63.47 79 PRO A C 1
ATOM 605 O O . PRO A 1 79 ? -26.404 8.992 -7.796 1.00 63.47 79 PRO A O 1
ATOM 608 N N . ALA A 1 80 ? -27.763 9.133 -6.005 1.00 59.56 80 ALA A N 1
ATOM 609 C CA . ALA A 1 80 ? -28.867 8.382 -6.581 1.00 59.56 80 ALA A CA 1
ATOM 610 C C . ALA A 1 80 ? -29.492 9.217 -7.708 1.00 59.56 80 ALA A C 1
ATOM 612 O O . ALA A 1 80 ? -30.425 9.979 -7.480 1.00 59.56 80 ALA A O 1
ATOM 613 N N . GLY A 1 81 ? -28.934 9.131 -8.914 1.00 58.50 81 GLY A N 1
ATOM 614 C CA . GLY A 1 81 ? -29.453 9.880 -10.051 1.00 58.50 81 GLY A CA 1
ATOM 615 C C . GLY A 1 81 ? -28.402 10.327 -11.048 1.00 58.50 81 GLY A C 1
ATOM 616 O O . GLY A 1 81 ? -28.287 11.513 -11.311 1.00 58.50 81 GLY A O 1
ATOM 617 N N . GLU A 1 82 ? -27.703 9.383 -11.670 1.00 53.19 82 GLU A N 1
ATOM 618 C CA . GLU A 1 82 ? -27.342 9.567 -13.077 1.00 53.19 82 GLU A CA 1
ATOM 619 C C . GLU A 1 82 ? -27.367 8.215 -13.794 1.00 53.19 82 GLU A C 1
ATOM 621 O O . GLU A 1 82 ? -26.376 7.673 -14.269 1.00 53.19 82 GLU A O 1
ATOM 626 N N . SER A 1 83 ? -28.571 7.645 -13.866 1.00 55.19 83 SER A N 1
ATOM 627 C CA . SER A 1 83 ? -28.951 6.880 -15.052 1.00 55.19 83 SER A CA 1
ATOM 628 C C . SER A 1 83 ? -29.182 7.887 -16.183 1.00 55.19 83 SER A C 1
ATOM 630 O O . SER A 1 83 ? -30.323 8.212 -16.490 1.00 55.19 83 SER A O 1
ATOM 632 N N . ALA A 1 84 ? -28.115 8.445 -16.756 1.00 52.16 84 ALA A N 1
ATOM 633 C CA . ALA A 1 84 ? -28.208 9.267 -17.959 1.00 52.16 84 ALA A CA 1
ATOM 634 C C . ALA A 1 84 ? -27.602 8.505 -19.140 1.00 52.16 84 ALA A C 1
ATOM 636 O O . ALA A 1 84 ? -26.409 8.553 -19.417 1.00 52.16 84 ALA A O 1
ATOM 637 N N . THR A 1 85 ? -28.503 7.792 -19.811 1.00 46.41 85 THR A N 1
ATOM 638 C CA . THR A 1 85 ? -28.580 7.713 -21.270 1.00 46.41 85 THR A CA 1
ATOM 639 C C . THR A 1 85 ? -27.376 7.102 -21.992 1.00 46.41 85 THR A C 1
ATOM 641 O O . THR A 1 85 ? -26.475 7.788 -22.466 1.00 46.41 85 THR A O 1
ATOM 644 N N . VAL A 1 86 ? -27.472 5.791 -22.226 1.00 54.00 86 VAL A N 1
ATOM 645 C CA . VAL A 1 86 ? -26.981 5.194 -23.475 1.00 54.00 86 VAL A CA 1
ATOM 646 C C . VAL A 1 86 ? -27.694 5.927 -24.616 1.00 54.00 86 VAL A C 1
ATOM 648 O O . VAL A 1 86 ? -28.885 5.708 -24.840 1.00 54.00 86 VAL A O 1
ATOM 651 N N . GLN A 1 87 ? -27.002 6.856 -25.278 1.00 44.56 87 GLN A N 1
ATOM 652 C CA . GLN A 1 87 ? -27.408 7.316 -26.602 1.00 44.56 87 GLN A CA 1
ATOM 653 C C . GLN A 1 87 ? -26.737 6.437 -27.652 1.00 44.56 87 GLN A C 1
ATOM 655 O O . GLN A 1 87 ? -25.585 6.030 -27.499 1.00 44.56 87 GLN A O 1
ATOM 660 N N . GLN A 1 88 ? -27.580 6.107 -28.623 1.00 47.00 88 GLN A N 1
ATOM 661 C CA . GLN A 1 88 ? -27.459 5.141 -29.707 1.00 47.00 88 GLN A CA 1
ATOM 662 C C . GLN A 1 88 ? -26.288 5.405 -30.651 1.00 47.00 88 GLN A C 1
ATOM 664 O O . GLN A 1 88 ? -25.900 6.585 -30.800 1.00 47.00 88 GLN A O 1
#

Sequence (88 aa):
MATGQSFQALVAANRRAGNLEPPAAQEQRKTMILAGMRLSQAEMDEARAMAAADERPTANFLRRVYLMGLAVYRAEHQPAGESATVQQ

Secondary structure (DSSP, 8-state):
---PPPHHHHHHHHHHTT-SPPPPPPP---PPPPP-----HHHHHHHHHHHHHTT--HHHHHHHHHHHHHHHHHHHHS-S--------

Radius of gyration: 26.63 Å; chains: 1; bounding box: 73×24×62 Å